Protein AF-A0A920M188-F1 (afdb_monomer_lite)

Structure (mmCIF, N/CA/C/O backbone):
data_AF-A0A920M188-F1
#
_entry.id   AF-A0A920M188-F1
#
loop_
_atom_site.group_PDB
_atom_site.id
_atom_site.type_symbol
_atom_site.label_atom_id
_atom_site.label_alt_id
_atom_site.label_comp_id
_atom_site.label_asym_id
_atom_site.label_entity_id
_atom_site.label_seq_id
_atom_site.pdbx_PDB_ins_code
_atom_site.Cartn_x
_atom_site.Cartn_y
_atom_site.Cartn_z
_atom_site.occupancy
_atom_site.B_iso_or_equiv
_atom_site.auth_seq_id
_atom_site.auth_comp_id
_atom_site.auth_asym_id
_atom_site.auth_atom_id
_atom_site.pdbx_PDB_model_num
ATOM 1 N N . MET A 1 1 ? -1.346 -13.664 23.701 1.00 42.59 1 MET A N 1
ATOM 2 C CA . MET A 1 1 ? -1.121 -13.695 22.241 1.00 42.59 1 MET A CA 1
ATOM 3 C C . MET A 1 1 ? -1.990 -12.601 21.661 1.00 42.59 1 MET A C 1
ATOM 5 O O . MET A 1 1 ? -3.201 -12.688 21.820 1.00 42.59 1 MET A O 1
ATOM 9 N N . ASN A 1 2 ? -1.384 -11.537 21.137 1.00 49.50 2 ASN A N 1
ATOM 10 C CA . ASN A 1 2 ? -2.122 -10.358 20.688 1.00 49.50 2 ASN A CA 1
ATOM 11 C C . ASN A 1 2 ? -2.706 -10.662 19.309 1.00 49.50 2 ASN A C 1
ATOM 13 O O . ASN A 1 2 ? -1.966 -10.955 18.373 1.00 49.50 2 ASN A O 1
ATOM 17 N N . MET A 1 3 ? -4.032 -10.677 19.220 1.00 46.31 3 MET A N 1
ATOM 18 C CA . MET A 1 3 ? -4.743 -10.855 17.962 1.00 46.31 3 MET A CA 1
ATOM 19 C C . MET A 1 3 ? -4.712 -9.535 17.192 1.00 46.31 3 MET A C 1
ATOM 21 O O . MET A 1 3 ? -5.050 -8.489 17.743 1.00 46.31 3 MET A O 1
ATOM 25 N N . VAL A 1 4 ? -4.294 -9.593 15.931 1.00 59.84 4 VAL A N 1
ATOM 26 C CA . VAL A 1 4 ? -4.250 -8.442 15.026 1.00 59.84 4 VAL A CA 1
ATOM 27 C C . VAL A 1 4 ? -5.047 -8.811 13.785 1.00 59.84 4 VAL A C 1
ATOM 29 O O . VAL A 1 4 ? -4.787 -9.848 13.173 1.00 59.84 4 VAL A O 1
ATOM 32 N N . VAL A 1 5 ? -6.026 -7.983 13.425 1.00 61.62 5 VAL A N 1
ATOM 33 C CA . VAL A 1 5 ? -6.733 -8.113 12.149 1.00 61.62 5 VAL A CA 1
ATOM 34 C C . VAL A 1 5 ? -5.937 -7.341 11.108 1.00 61.62 5 VAL A C 1
ATOM 36 O O . VAL A 1 5 ? -5.888 -6.116 11.129 1.00 61.62 5 VAL A O 1
ATOM 39 N N . GLN A 1 6 ? -5.258 -8.064 10.222 1.00 62.84 6 GLN A N 1
ATOM 40 C CA . GLN A 1 6 ? -4.414 -7.452 9.202 1.00 62.84 6 GLN A CA 1
ATOM 41 C C . GLN A 1 6 ? -5.174 -7.331 7.878 1.00 62.84 6 GLN A C 1
ATOM 43 O O . GLN A 1 6 ? -5.203 -8.265 7.083 1.00 62.84 6 GLN A O 1
ATOM 48 N N . CYS A 1 7 ? -5.756 -6.158 7.630 1.00 59.59 7 CYS A N 1
ATOM 49 C CA . CYS A 1 7 ? -6.394 -5.795 6.358 1.00 59.59 7 CYS A CA 1
ATOM 50 C C . CYS A 1 7 ? -5.417 -5.050 5.434 1.00 59.59 7 CYS A C 1
ATOM 52 O O . CYS A 1 7 ? -5.732 -3.988 4.904 1.00 59.59 7 CYS A O 1
ATOM 54 N N . CYS A 1 8 ? -4.194 -5.569 5.280 1.00 56.16 8 CYS A N 1
ATOM 55 C CA . CYS A 1 8 ? -3.219 -4.930 4.401 1.00 56.16 8 CYS A CA 1
ATOM 56 C C . CYS A 1 8 ? -3.654 -5.105 2.940 1.00 56.16 8 CYS A C 1
ATOM 58 O O . CYS A 1 8 ? -3.964 -6.215 2.506 1.00 56.16 8 CYS A O 1
ATOM 60 N N . TRP A 1 9 ? -3.698 -3.985 2.226 1.00 63.56 9 TRP A N 1
ATOM 61 C CA . TRP A 1 9 ? -4.077 -3.862 0.825 1.00 63.56 9 TRP A CA 1
ATOM 62 C C . TRP A 1 9 ? -3.290 -4.795 -0.106 1.00 63.56 9 TRP A C 1
ATOM 64 O O . TRP A 1 9 ? -2.210 -5.292 0.221 1.00 63.56 9 TRP A O 1
ATOM 74 N N . ILE A 1 10 ? -3.803 -4.964 -1.326 1.00 76.38 10 ILE A N 1
ATOM 75 C CA . ILE A 1 10 ? -3.073 -5.636 -2.401 1.00 76.38 10 ILE A CA 1
ATOM 76 C C . ILE A 1 10 ? -1.903 -4.742 -2.821 1.00 76.38 10 ILE A C 1
ATOM 78 O O . ILE A 1 10 ? -2.100 -3.638 -3.325 1.00 76.38 10 ILE A O 1
ATOM 82 N N . LEU A 1 11 ? -0.678 -5.235 -2.641 1.00 79.00 11 LEU A N 1
ATOM 83 C CA . LEU A 1 11 ? 0.535 -4.542 -3.061 1.00 79.00 11 LEU A CA 1
ATOM 84 C C . LEU A 1 11 ? 1.304 -5.374 -4.088 1.00 79.00 11 LEU A C 1
ATOM 86 O O . LEU A 1 11 ? 1.514 -6.574 -3.920 1.00 79.00 11 LEU A O 1
ATOM 90 N N . LYS A 1 12 ? 1.761 -4.711 -5.149 1.00 81.12 12 LYS A N 1
ATOM 91 C CA . LYS A 1 12 ? 2.704 -5.264 -6.124 1.00 81.12 12 LYS A CA 1
ATOM 92 C C . LYS A 1 12 ? 4.006 -4.499 -5.984 1.00 81.12 12 LYS A C 1
ATOM 94 O O . LYS A 1 12 ? 4.051 -3.296 -6.225 1.00 81.12 12 LYS A O 1
ATOM 99 N N . LYS A 1 13 ? 5.069 -5.206 -5.611 1.00 82.56 13 LYS A N 1
ATOM 100 C CA . LYS A 1 13 ? 6.424 -4.657 -5.591 1.00 82.56 13 LYS A CA 1
ATOM 101 C C . LYS A 1 13 ? 7.199 -5.187 -6.793 1.00 82.56 13 LYS A C 1
ATOM 103 O O . LYS A 1 13 ? 7.195 -6.389 -7.050 1.00 82.56 13 LYS A O 1
ATOM 108 N N . ARG A 1 14 ? 7.862 -4.288 -7.519 1.00 82.00 14 ARG A N 1
ATOM 109 C CA . ARG A 1 14 ? 8.842 -4.622 -8.557 1.00 82.00 14 ARG A CA 1
ATOM 110 C C . ARG A 1 14 ? 10.164 -3.951 -8.220 1.00 82.00 14 ARG A C 1
ATOM 112 O O . ARG A 1 14 ? 10.179 -2.796 -7.807 1.00 82.00 14 ARG A O 1
ATOM 119 N N . GLU A 1 15 ? 11.244 -4.700 -8.382 1.00 85.75 15 GLU A N 1
ATOM 120 C CA . GLU A 1 15 ? 12.606 -4.207 -8.202 1.00 85.75 15 GLU A CA 1
ATOM 121 C C . GLU A 1 15 ? 13.135 -3.709 -9.551 1.00 85.75 15 GLU A C 1
ATOM 123 O O . GLU A 1 15 ? 12.877 -4.337 -10.579 1.00 85.75 15 GLU A O 1
ATOM 128 N N . PHE A 1 16 ? 13.866 -2.595 -9.551 1.00 86.62 16 PHE A N 1
ATOM 129 C CA . PHE A 1 16 ? 14.476 -2.017 -10.748 1.00 86.62 16 PHE A CA 1
ATOM 130 C C . PHE A 1 16 ? 15.997 -2.007 -10.595 1.00 86.62 16 PHE A C 1
ATOM 132 O O . PHE A 1 16 ? 16.523 -1.606 -9.557 1.00 86.62 16 PHE A O 1
ATOM 139 N N . TYR A 1 17 ? 16.702 -2.466 -11.627 1.00 83.81 17 TYR A N 1
ATOM 140 C CA . TYR A 1 17 ? 18.131 -2.782 -11.562 1.00 83.81 17 TYR A CA 1
ATOM 141 C C . TYR A 1 17 ? 18.971 -2.023 -12.594 1.00 83.81 17 TYR A C 1
ATOM 143 O O . TYR A 1 17 ? 20.171 -2.271 -12.694 1.00 83.81 17 TYR A O 1
ATOM 151 N N . LYS A 1 18 ? 18.382 -1.092 -13.351 1.00 82.75 18 LYS A N 1
ATOM 152 C CA . LYS A 1 18 ? 19.093 -0.328 -14.386 1.00 82.75 18 LYS A CA 1
ATOM 153 C C . LYS A 1 18 ? 20.366 0.340 -13.839 1.00 82.75 18 LYS A C 1
ATOM 155 O O . LYS A 1 18 ? 21.444 0.109 -14.382 1.00 82.75 18 LYS A O 1
ATOM 160 N N . ASP A 1 19 ? 20.272 1.056 -12.717 1.00 83.19 19 ASP A N 1
ATOM 161 C CA . ASP A 1 19 ? 21.430 1.723 -12.092 1.00 83.19 19 ASP A CA 1
ATOM 162 C C . ASP A 1 19 ? 22.527 0.752 -11.630 1.00 83.19 19 ASP A C 1
ATOM 164 O O . ASP A 1 19 ? 23.706 1.107 -11.577 1.00 83.19 19 ASP A O 1
ATOM 168 N N . LEU A 1 20 ? 22.160 -0.479 -11.263 1.00 85.44 20 LEU A N 1
ATOM 169 C CA . LEU A 1 20 ? 23.135 -1.507 -10.904 1.00 85.44 20 LEU A CA 1
ATOM 170 C C . LEU A 1 20 ? 23.920 -1.951 -12.143 1.00 85.44 20 LEU A C 1
ATOM 172 O O . LEU A 1 20 ? 25.144 -2.053 -12.075 1.00 85.44 20 LEU A O 1
ATOM 176 N N . TYR A 1 21 ? 23.231 -2.184 -13.263 1.00 83.50 21 TYR A N 1
ATOM 177 C CA . TYR A 1 21 ? 23.850 -2.631 -14.512 1.00 83.50 21 TYR A CA 1
ATOM 178 C C . TYR A 1 21 ? 24.766 -1.575 -15.136 1.00 83.50 21 TYR A C 1
ATOM 180 O O . TYR A 1 21 ? 25.851 -1.927 -15.603 1.00 83.50 21 TYR A O 1
ATOM 188 N N . GLU A 1 22 ? 24.391 -0.295 -15.058 1.00 82.81 22 GLU A N 1
ATOM 189 C CA . GLU A 1 22 ? 25.253 0.818 -15.478 1.00 82.81 22 GLU A CA 1
ATOM 190 C C . GLU A 1 22 ? 26.564 0.848 -14.675 1.00 82.81 22 GLU A C 1
ATOM 192 O O . GLU A 1 22 ? 27.642 0.991 -15.248 1.00 82.81 22 GLU A O 1
ATOM 197 N N . LYS A 1 23 ? 26.509 0.621 -13.355 1.00 87.88 23 LYS A N 1
ATOM 198 C CA . LYS A 1 23 ? 27.701 0.641 -12.486 1.00 87.88 23 LYS A CA 1
ATOM 199 C C . LYS A 1 23 ? 28.672 -0.512 -12.729 1.00 87.88 23 LYS A C 1
ATOM 201 O O . LYS A 1 23 ? 29.868 -0.347 -12.503 1.00 87.88 23 LYS A O 1
ATOM 206 N N . ILE A 1 24 ? 28.180 -1.671 -13.164 1.00 90.56 24 ILE A N 1
ATOM 207 C CA . ILE A 1 24 ? 29.023 -2.836 -13.481 1.00 90.56 24 ILE A CA 1
ATOM 208 C C . ILE A 1 24 ? 29.418 -2.903 -14.966 1.00 90.56 24 ILE A C 1
ATOM 210 O O . ILE A 1 24 ? 29.992 -3.904 -15.390 1.00 90.56 24 ILE A O 1
ATOM 214 N N . ASN A 1 25 ? 29.126 -1.854 -15.752 1.00 84.19 25 ASN A N 1
ATOM 215 C CA . ASN A 1 25 ? 29.362 -1.780 -17.199 1.00 84.19 25 ASN A CA 1
ATOM 216 C C . ASN A 1 25 ? 28.752 -2.955 -17.993 1.00 84.19 25 ASN A C 1
ATOM 218 O O . ASN A 1 25 ? 29.331 -3.424 -18.976 1.00 84.19 25 ASN A O 1
ATOM 222 N N . LEU A 1 26 ? 27.578 -3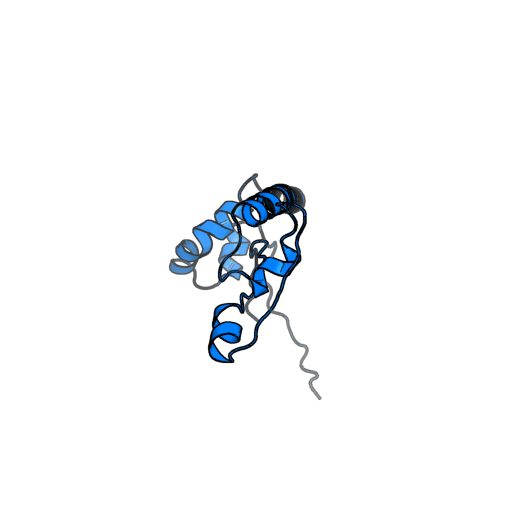.444 -17.579 1.00 82.50 26 LEU A N 1
ATOM 223 C CA . LEU A 1 26 ? 26.866 -4.506 -18.288 1.00 82.50 26 LEU A CA 1
ATOM 224 C C . LEU A 1 26 ? 25.902 -3.904 -19.317 1.00 82.50 26 LEU A C 1
ATOM 226 O O . LEU A 1 26 ? 24.917 -3.266 -18.956 1.00 82.50 26 LEU A O 1
ATOM 230 N N . ASN A 1 27 ? 26.151 -4.160 -20.602 1.00 74.38 27 ASN A N 1
ATOM 231 C CA . ASN A 1 27 ? 25.284 -3.697 -21.686 1.00 74.38 27 ASN A CA 1
ATOM 232 C C . ASN A 1 27 ? 24.164 -4.707 -21.977 1.00 74.38 27 ASN A C 1
ATOM 234 O O . ASN A 1 27 ? 24.428 -5.815 -22.446 1.00 74.38 27 ASN A O 1
ATOM 238 N N . TYR A 1 28 ? 22.913 -4.306 -21.741 1.00 74.31 28 TYR A N 1
ATOM 239 C CA . TYR A 1 28 ? 21.714 -5.075 -22.079 1.00 74.31 28 TYR A CA 1
ATOM 240 C C . TYR A 1 28 ? 21.020 -4.473 -23.306 1.00 74.31 28 TYR A C 1
ATOM 242 O O . TYR A 1 28 ? 20.626 -3.310 -23.291 1.00 74.31 28 TYR A O 1
ATOM 250 N N . ASN A 1 29 ? 20.823 -5.276 -24.353 1.00 78.38 29 ASN A N 1
ATOM 251 C CA . ASN A 1 29 ? 20.011 -4.894 -25.510 1.00 78.38 29 ASN A CA 1
ATOM 252 C C . ASN A 1 29 ? 18.648 -5.576 -25.397 1.00 78.38 29 ASN A C 1
ATOM 254 O O . ASN A 1 29 ? 18.552 -6.799 -25.499 1.00 78.38 29 ASN A O 1
ATOM 258 N N . VAL A 1 30 ? 17.599 -4.792 -25.165 1.00 75.50 30 VAL A N 1
ATOM 259 C CA . VAL A 1 30 ? 16.232 -5.297 -25.015 1.00 75.50 30 VAL A CA 1
ATOM 260 C C . VAL A 1 30 ? 15.422 -4.905 -26.245 1.00 75.50 30 VAL A C 1
ATOM 262 O O . VAL A 1 30 ? 15.271 -3.724 -26.542 1.00 75.50 30 VAL A O 1
ATOM 265 N N . PHE A 1 31 ? 14.852 -5.897 -26.928 1.00 76.38 31 PHE A N 1
ATOM 266 C CA . PHE A 1 31 ? 13.889 -5.685 -28.007 1.00 76.38 31 PHE A CA 1
ATOM 267 C C . PHE A 1 31 ? 12.479 -5.957 -27.481 1.00 76.38 31 PHE A C 1
ATOM 269 O O . PHE A 1 31 ? 12.165 -7.073 -27.060 1.00 76.38 31 PHE A O 1
ATOM 276 N N . VAL A 1 32 ? 11.629 -4.933 -27.486 1.00 74.12 32 VAL A N 1
ATOM 277 C CA . VAL A 1 32 ? 10.237 -5.010 -27.023 1.00 74.12 32 VAL A CA 1
ATOM 278 C C . VAL A 1 32 ? 9.323 -4.544 -28.146 1.00 74.12 32 VAL A C 1
ATOM 280 O O . VAL A 1 32 ? 9.635 -3.580 -28.837 1.00 74.12 32 VAL A O 1
ATOM 283 N N . ALA A 1 33 ? 8.194 -5.229 -28.314 1.00 69.69 33 ALA A N 1
ATOM 284 C CA . ALA A 1 33 ? 7.100 -4.799 -29.172 1.00 69.69 33 ALA A CA 1
ATOM 285 C C . ALA A 1 33 ? 5.820 -4.754 -28.326 1.00 69.69 33 ALA A C 1
ATOM 287 O O . ALA A 1 33 ? 5.423 -5.782 -27.768 1.00 69.69 33 ALA A O 1
ATOM 288 N N . GLY A 1 34 ? 5.214 -3.568 -28.226 1.00 71.56 34 GLY A N 1
ATOM 289 C CA . GLY A 1 34 ? 3.975 -3.305 -27.490 1.00 71.56 34 GLY A CA 1
ATOM 290 C C . GLY A 1 34 ? 4.176 -2.540 -26.178 1.00 71.56 34 GLY A C 1
ATOM 291 O O . GLY A 1 34 ? 5.036 -2.896 -25.372 1.00 71.56 34 GLY A O 1
ATOM 292 N N . ASP A 1 35 ? 3.332 -1.531 -25.959 1.00 69.31 35 ASP A N 1
ATOM 293 C CA . ASP A 1 35 ? 3.452 -0.559 -24.858 1.00 69.31 35 ASP A CA 1
ATOM 294 C C . ASP A 1 35 ? 3.086 -1.141 -23.480 1.00 69.31 35 ASP A C 1
ATOM 296 O O . ASP A 1 35 ? 3.615 -0.717 -22.461 1.00 69.31 35 ASP A O 1
ATOM 300 N N . PHE A 1 36 ? 2.249 -2.185 -23.436 1.00 72.94 36 PHE A N 1
ATOM 301 C CA . PHE A 1 36 ? 1.830 -2.854 -22.191 1.00 72.94 36 PHE A CA 1
ATOM 302 C C . PHE A 1 36 ? 2.755 -3.998 -21.747 1.00 72.94 36 PHE A C 1
ATOM 304 O O . PHE A 1 36 ? 2.500 -4.673 -20.745 1.00 72.94 36 PHE A O 1
ATOM 311 N N . LYS A 1 37 ? 3.834 -4.279 -22.486 1.00 76.06 37 LYS A N 1
ATOM 312 C CA . LYS A 1 37 ? 4.753 -5.369 -22.145 1.00 76.06 37 LYS A CA 1
ATOM 313 C C . LYS A 1 37 ? 5.780 -4.886 -21.125 1.00 76.06 37 LYS A C 1
ATOM 315 O O . LYS A 1 37 ? 6.919 -4.595 -21.470 1.00 76.06 37 LYS A O 1
ATOM 320 N N . SER A 1 38 ? 5.389 -4.894 -19.853 1.00 73.81 38 SER A N 1
ATOM 321 C CA . SER A 1 38 ? 6.200 -4.378 -18.742 1.00 73.81 38 SER A CA 1
ATOM 322 C C . SER A 1 38 ? 7.255 -5.346 -18.185 1.00 73.81 38 SER A C 1
ATOM 324 O O . SER A 1 38 ? 8.038 -4.993 -17.306 1.00 73.81 38 SER A O 1
ATOM 326 N N . GLY A 1 39 ? 7.320 -6.577 -18.704 1.00 72.12 39 GLY A N 1
ATOM 327 C CA . GLY A 1 39 ? 8.297 -7.595 -18.291 1.00 72.12 39 GLY A CA 1
ATOM 328 C C . GLY A 1 39 ? 9.779 -7.164 -18.315 1.00 72.12 39 GLY A C 1
ATOM 329 O O . GLY A 1 39 ? 10.508 -7.556 -17.407 1.00 72.12 39 GLY A O 1
ATOM 330 N N . PRO A 1 40 ? 10.252 -6.369 -19.294 1.00 77.19 40 PRO A N 1
ATOM 331 C CA . PRO A 1 40 ? 11.643 -5.934 -19.359 1.00 77.19 40 PRO A CA 1
ATOM 332 C C . PRO A 1 40 ? 11.923 -4.571 -18.701 1.00 77.19 40 PRO A C 1
ATOM 334 O O . PRO A 1 40 ? 13.081 -4.158 -18.645 1.00 77.19 40 PRO A O 1
ATOM 337 N N . GLU A 1 41 ? 10.908 -3.871 -18.187 1.00 77.88 41 GLU A N 1
ATOM 338 C CA . GLU A 1 41 ? 11.072 -2.559 -17.539 1.00 77.88 41 GLU A CA 1
ATOM 339 C C . GLU A 1 41 ? 12.074 -2.534 -16.373 1.00 77.88 41 GLU A C 1
ATOM 341 O O . GLU A 1 41 ? 12.805 -1.547 -16.270 1.00 77.88 41 GLU A O 1
ATOM 346 N N . PRO A 1 42 ? 12.200 -3.590 -15.537 1.00 79.50 42 PRO A N 1
ATOM 347 C CA . PRO A 1 42 ? 13.211 -3.646 -14.477 1.00 79.50 42 PRO A CA 1
ATOM 348 C C . PRO A 1 42 ? 14.655 -3.447 -14.946 1.00 79.50 42 PRO A C 1
ATOM 350 O O . PRO A 1 42 ? 15.507 -3.024 -14.166 1.00 79.50 42 PRO A O 1
ATOM 353 N N . TYR A 1 43 ? 14.938 -3.779 -16.207 1.00 77.75 43 TYR A N 1
ATOM 354 C CA . TYR A 1 43 ? 16.281 -3.745 -16.783 1.00 77.75 43 TYR A CA 1
ATOM 355 C C . TYR A 1 43 ? 16.561 -2.441 -17.537 1.00 77.75 43 TYR A C 1
ATOM 357 O O . TYR A 1 43 ? 17.717 -2.081 -17.730 1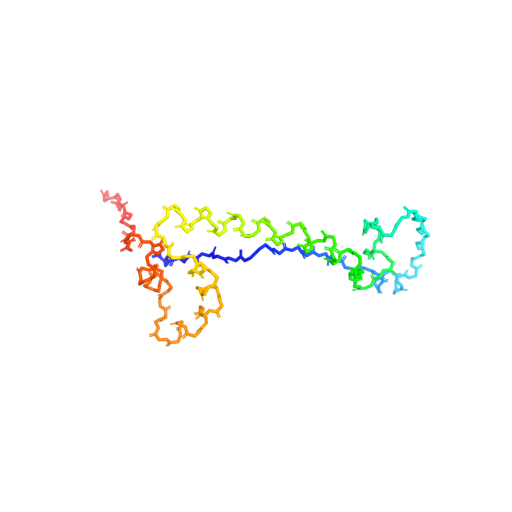.00 77.75 43 TYR A O 1
ATOM 365 N N . THR A 1 44 ? 15.516 -1.731 -17.968 1.00 76.62 44 THR A N 1
ATOM 366 C CA . THR A 1 44 ? 15.630 -0.535 -18.819 1.00 76.62 44 THR A CA 1
ATOM 367 C C . THR A 1 44 ? 15.276 0.760 -18.092 1.00 76.62 44 THR A C 1
ATOM 369 O O . THR A 1 44 ? 15.680 1.842 -18.528 1.00 76.62 44 THR A O 1
ATOM 372 N N . ARG A 1 45 ? 14.540 0.679 -16.977 1.00 79.75 45 ARG A N 1
ATOM 373 C CA . ARG A 1 45 ? 14.060 1.817 -16.182 1.00 79.75 45 ARG A CA 1
ATOM 374 C C . ARG A 1 45 ? 14.410 1.634 -14.704 1.00 79.75 45 ARG A C 1
ATOM 376 O O . ARG A 1 45 ? 14.735 0.539 -14.263 1.00 79.75 45 ARG A O 1
ATOM 383 N N . ASN A 1 46 ? 14.318 2.727 -13.947 1.00 81.25 46 ASN A N 1
ATOM 384 C CA . ASN A 1 46 ? 14.406 2.731 -12.478 1.00 81.25 46 ASN A CA 1
ATOM 385 C C . ASN A 1 46 ? 13.030 2.842 -11.803 1.00 81.25 46 ASN A C 1
ATOM 387 O O . ASN A 1 46 ? 12.927 2.840 -10.580 1.00 81.25 46 ASN A O 1
ATOM 391 N N . SER A 1 47 ? 11.974 2.991 -12.599 1.00 82.38 47 SER A N 1
ATOM 392 C CA . SER A 1 47 ? 10.610 3.174 -12.128 1.00 82.38 47 SER A CA 1
ATOM 393 C C . SER A 1 47 ? 9.609 2.594 -13.120 1.00 82.38 47 SER A C 1
ATOM 395 O O . SER A 1 47 ? 9.882 2.486 -14.323 1.00 82.38 47 SER A O 1
ATOM 397 N N . MET A 1 48 ? 8.443 2.239 -12.584 1.00 81.50 48 MET A N 1
ATOM 398 C CA . MET A 1 48 ? 7.324 1.675 -13.335 1.00 81.50 48 MET A CA 1
ATOM 399 C C . MET A 1 48 ? 6.809 2.684 -14.365 1.00 81.50 48 MET A C 1
ATOM 401 O O . MET A 1 48 ? 6.737 3.882 -14.067 1.00 81.50 48 MET A O 1
ATOM 405 N N . SER A 1 49 ? 6.485 2.205 -15.565 1.00 84.75 49 SER A N 1
ATOM 406 C CA . SER A 1 49 ? 5.846 3.014 -16.607 1.00 84.75 49 SER A CA 1
ATOM 407 C C . SER A 1 49 ? 4.427 3.440 -16.199 1.00 84.75 49 SER A C 1
ATOM 409 O O . SER A 1 49 ? 3.840 2.861 -15.280 1.00 84.75 49 SER A O 1
ATOM 411 N N . GLU A 1 50 ? 3.878 4.477 -16.839 1.00 85.12 50 GLU A N 1
ATOM 412 C CA . GLU A 1 50 ? 2.493 4.896 -16.562 1.00 85.12 50 GLU A CA 1
ATOM 413 C C . GLU A 1 50 ? 1.498 3.857 -17.095 1.00 85.12 50 GLU A C 1
ATOM 415 O O . GLU A 1 50 ? 0.455 3.617 -16.494 1.00 85.12 50 GLU A O 1
ATOM 420 N N . GLU A 1 51 ? 1.871 3.159 -18.163 1.00 84.44 51 GLU A N 1
ATOM 421 C CA . GLU A 1 51 ? 1.107 2.094 -18.797 1.00 84.44 51 GLU A CA 1
ATOM 422 C C . GLU A 1 51 ? 1.015 0.850 -17.893 1.00 84.44 51 GLU A C 1
ATOM 424 O O . GLU A 1 51 ? -0.070 0.293 -17.720 1.00 84.44 51 GLU A O 1
ATOM 429 N N . ASP A 1 52 ? 2.117 0.438 -17.246 1.00 84.12 52 ASP A N 1
ATOM 430 C CA . ASP A 1 52 ? 2.104 -0.668 -16.271 1.00 84.12 52 ASP A CA 1
ATOM 431 C C . ASP A 1 52 ? 1.393 -0.287 -14.965 1.00 84.12 52 ASP A C 1
ATOM 433 O O . ASP A 1 52 ? 0.773 -1.148 -14.336 1.00 84.12 52 ASP A O 1
ATOM 437 N N . LYS A 1 53 ? 1.442 0.993 -14.559 1.00 85.94 53 LYS A N 1
ATOM 438 C CA . LYS A 1 53 ? 0.623 1.516 -13.450 1.00 85.94 53 LYS A CA 1
ATOM 439 C C . LYS A 1 53 ? -0.856 1.411 -13.769 1.00 85.94 53 LYS A C 1
ATOM 441 O O . LYS A 1 53 ? -1.588 0.840 -12.967 1.00 85.94 53 LYS A O 1
ATOM 446 N N . LEU A 1 54 ? -1.273 1.902 -14.932 1.00 87.94 54 LEU A N 1
ATOM 447 C CA . LEU A 1 54 ? -2.669 1.873 -15.351 1.00 87.94 54 LEU A CA 1
ATOM 448 C C . LEU A 1 54 ? -3.188 0.435 -15.439 1.00 87.94 54 LEU A C 1
ATOM 450 O O . LEU A 1 54 ? -4.186 0.109 -14.803 1.00 87.94 54 LEU A O 1
ATOM 454 N N . ALA A 1 55 ? -2.464 -0.442 -16.138 1.00 86.88 55 ALA A N 1
ATOM 455 C CA . ALA A 1 55 ? -2.848 -1.845 -16.280 1.00 86.88 55 ALA A CA 1
ATOM 456 C C . ALA A 1 55 ? -2.931 -2.571 -14.927 1.00 86.88 55 ALA A C 1
ATOM 458 O O . ALA A 1 55 ? -3.779 -3.440 -14.725 1.00 86.88 55 ALA A O 1
ATOM 459 N N . TRP A 1 56 ? -2.051 -2.225 -13.983 1.00 88.00 56 TRP A N 1
ATOM 460 C CA . TRP A 1 56 ? -2.112 -2.779 -12.637 1.00 88.00 56 TRP A CA 1
ATOM 461 C C . TRP A 1 56 ? -3.300 -2.245 -11.833 1.00 88.00 56 TRP A C 1
ATOM 463 O O . TRP A 1 56 ? -3.977 -3.043 -11.191 1.00 88.00 56 TRP A O 1
ATOM 473 N N . SER A 1 57 ? -3.572 -0.940 -11.872 1.00 87.81 57 SER A N 1
ATOM 474 C CA . SER A 1 57 ? -4.718 -0.332 -11.184 1.00 87.81 57 SER A CA 1
ATOM 475 C C . SER A 1 57 ? -6.046 -0.885 -11.697 1.00 87.81 57 SER A C 1
ATOM 477 O O . SER A 1 57 ? -6.863 -1.334 -10.898 1.00 87.81 57 SER A O 1
ATOM 479 N N . GLU A 1 58 ? -6.217 -0.986 -13.019 1.00 89.75 58 GLU A N 1
ATOM 480 C CA . GLU A 1 58 ? -7.417 -1.572 -13.633 1.00 89.75 58 GLU A CA 1
ATOM 481 C C . GLU A 1 58 ? -7.676 -3.016 -13.187 1.00 89.75 58 GLU A C 1
ATOM 483 O O . GLU A 1 58 ? -8.823 -3.454 -13.125 1.00 89.75 58 GLU A O 1
ATOM 488 N N . PHE A 1 59 ? -6.622 -3.761 -12.852 1.00 88.44 59 PHE A N 1
ATOM 489 C CA . PHE A 1 59 ? -6.740 -5.111 -12.314 1.00 88.44 59 PHE A CA 1
ATOM 490 C C . PHE A 1 59 ? -6.958 -5.135 -10.791 1.00 88.44 59 PHE A C 1
ATOM 492 O O . PHE A 1 59 ? -7.798 -5.887 -10.291 1.00 88.44 59 PHE A O 1
ATOM 499 N N . ALA A 1 60 ? -6.189 -4.346 -10.040 1.00 89.12 60 ALA A N 1
ATOM 500 C CA . ALA A 1 60 ? -6.152 -4.396 -8.582 1.00 89.12 60 ALA A CA 1
ATOM 501 C C . ALA A 1 60 ? -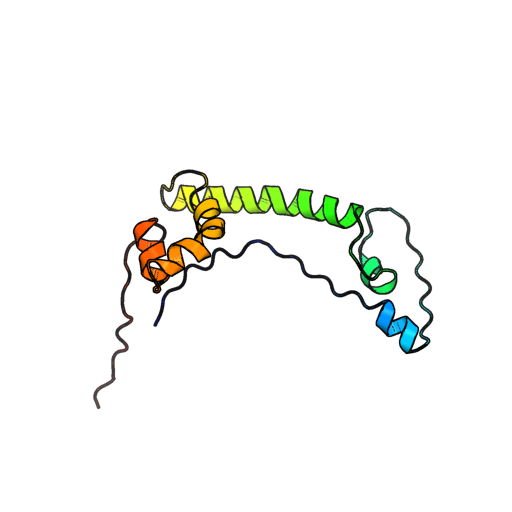7.389 -3.759 -7.933 1.00 89.12 60 ALA A C 1
ATOM 503 O O . ALA A 1 60 ? -7.913 -4.309 -6.962 1.00 89.12 60 ALA A O 1
ATOM 504 N N . ASP A 1 61 ? -7.884 -2.650 -8.482 1.00 90.19 61 ASP A N 1
ATOM 505 C CA . ASP A 1 61 ? -9.023 -1.906 -7.939 1.00 90.19 61 ASP A CA 1
ATOM 506 C C . ASP A 1 61 ? -10.324 -2.732 -7.898 1.00 90.19 61 ASP A C 1
ATOM 508 O O . ASP A 1 61 ? -10.931 -2.835 -6.823 1.00 90.19 61 ASP A O 1
ATOM 512 N N . PRO A 1 62 ? -10.77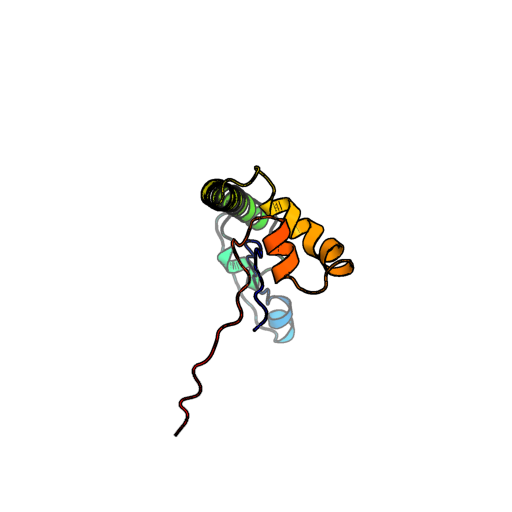7 -3.386 -8.992 1.00 92.06 62 PRO A N 1
ATOM 513 C CA . PRO A 1 62 ? -11.990 -4.203 -8.946 1.00 92.06 62 PRO A CA 1
ATOM 514 C C . PRO A 1 62 ? -11.824 -5.438 -8.057 1.00 92.06 62 PRO A C 1
ATOM 516 O O . PRO A 1 62 ? -12.774 -5.839 -7.381 1.00 92.06 62 PRO A O 1
ATOM 519 N N . LEU A 1 63 ? -10.624 -6.024 -8.011 1.00 90.69 63 LEU A N 1
ATOM 520 C CA . LEU A 1 63 ? -10.333 -7.163 -7.146 1.00 90.69 63 LEU A CA 1
ATOM 521 C C . LEU A 1 63 ? -10.441 -6.775 -5.666 1.00 90.69 63 LEU A C 1
ATOM 523 O O . LEU A 1 63 ? -11.106 -7.469 -4.895 1.00 90.69 63 LEU A O 1
ATOM 527 N N . TRP A 1 64 ? -9.844 -5.646 -5.277 1.00 90.06 64 TRP A N 1
ATOM 528 C CA . TRP A 1 64 ? -9.925 -5.128 -3.913 1.00 90.06 64 TRP A CA 1
ATOM 529 C C . TRP A 1 64 ? -11.360 -4.787 -3.516 1.00 90.06 64 TRP A C 1
ATOM 531 O O . TRP A 1 64 ? -11.813 -5.171 -2.436 1.00 90.06 64 TRP A O 1
ATOM 541 N N . ASN A 1 65 ? -12.108 -4.130 -4.404 1.00 90.44 65 ASN A N 1
ATOM 542 C CA . ASN A 1 65 ? -13.515 -3.828 -4.160 1.00 90.44 65 ASN A CA 1
ATOM 543 C C . ASN A 1 65 ? -14.333 -5.104 -3.950 1.00 90.44 65 ASN A C 1
ATOM 545 O O . ASN A 1 65 ? -15.103 -5.176 -2.992 1.00 90.44 65 ASN A O 1
ATOM 549 N N . LYS A 1 66 ? -14.098 -6.150 -4.753 1.00 91.00 66 LYS A N 1
ATOM 550 C CA . LYS A 1 66 ? -14.824 -7.408 -4.581 1.00 91.00 66 LYS A CA 1
ATOM 551 C C . LYS A 1 66 ? -14.489 -8.114 -3.270 1.00 91.00 66 LYS A C 1
ATOM 553 O O . LYS A 1 66 ? -15.377 -8.663 -2.621 1.00 91.00 66 LYS A O 1
ATOM 558 N N . MET A 1 67 ? -13.222 -8.082 -2.864 1.00 88.81 67 MET A N 1
ATOM 559 C CA . MET A 1 67 ? -12.791 -8.623 -1.575 1.00 88.81 67 MET A CA 1
ATOM 560 C C . MET A 1 67 ? -13.455 -7.895 -0.402 1.00 88.81 67 MET A C 1
ATOM 562 O O . MET A 1 67 ? -13.950 -8.564 0.505 1.00 88.81 67 MET A O 1
ATOM 566 N N . LYS A 1 68 ? -13.515 -6.556 -0.435 1.00 89.88 68 LYS A N 1
ATOM 567 C CA . LYS A 1 68 ? -14.203 -5.757 0.591 1.00 89.88 68 LYS A CA 1
ATOM 568 C C . LYS A 1 68 ? -15.678 -6.129 0.693 1.00 89.88 68 LYS A C 1
ATOM 570 O O . LYS A 1 68 ? -16.122 -6.484 1.778 1.00 89.88 68 LYS A O 1
ATOM 575 N N . G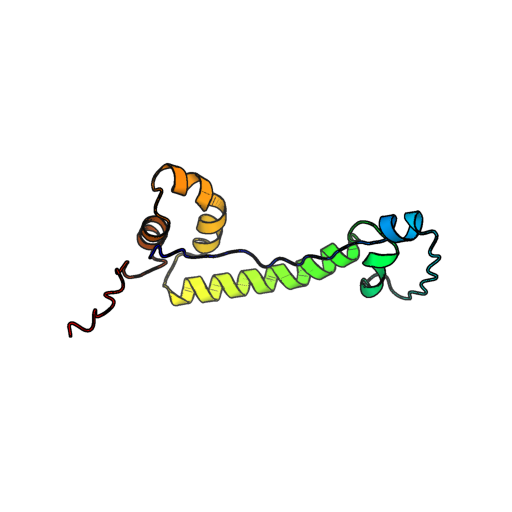LU A 1 69 ? -16.388 -6.167 -0.435 1.00 90.50 69 GLU A N 1
ATOM 576 C CA . GLU A 1 69 ? -17.803 -6.561 -0.474 1.00 90.50 69 GLU A CA 1
ATOM 577 C C . GLU A 1 69 ? -18.038 -7.933 0.167 1.00 90.50 69 GLU A C 1
ATOM 579 O O . GLU A 1 69 ? -18.958 -8.103 0.961 1.00 90.50 69 GLU A O 1
ATOM 584 N N . MET A 1 70 ? -17.203 -8.924 -0.159 1.00 90.12 70 MET A N 1
ATOM 585 C CA . MET A 1 70 ? -17.343 -10.275 0.390 1.00 90.12 70 MET A CA 1
ATOM 586 C C . MET A 1 70 ? -17.086 -10.325 1.899 1.00 90.12 70 MET A C 1
ATOM 588 O O . MET A 1 70 ? -17.772 -11.052 2.615 1.00 90.12 70 MET A O 1
ATOM 592 N N . MET A 1 71 ? -16.095 -9.578 2.387 1.00 88.88 71 MET A N 1
ATOM 593 C CA . MET A 1 71 ? -15.768 -9.529 3.811 1.00 88.88 71 MET A CA 1
ATOM 594 C C . MET A 1 71 ? -16.819 -8.760 4.623 1.00 88.88 71 MET A C 1
ATOM 596 O O . MET A 1 71 ? -17.124 -9.175 5.740 1.00 88.88 71 MET A O 1
ATOM 600 N N . GLU A 1 72 ? -17.362 -7.672 4.072 1.00 90.12 72 GLU A N 1
ATOM 601 C CA . GLU A 1 72 ? -18.420 -6.864 4.691 1.00 90.12 72 GLU A CA 1
ATOM 602 C C . GLU A 1 72 ? -19.734 -7.648 4.738 1.00 90.12 72 GLU A C 1
ATOM 604 O O . GLU A 1 72 ? -20.315 -7.799 5.810 1.00 90.12 72 GLU A O 1
ATOM 609 N N . ALA A 1 73 ? -20.133 -8.272 3.624 1.00 90.44 73 ALA A N 1
ATOM 610 C CA . ALA A 1 73 ? -21.320 -9.125 3.571 1.00 90.44 73 ALA A CA 1
ATOM 611 C C . ALA A 1 73 ? -21.210 -10.354 4.490 1.00 90.44 73 ALA A C 1
ATOM 613 O O . ALA A 1 73 ? -22.196 -10.767 5.093 1.00 90.44 73 ALA A O 1
ATOM 614 N N . GLY A 1 74 ? -20.014 -10.937 4.630 1.00 88.44 74 GLY A N 1
ATOM 615 C CA . GLY A 1 74 ? -19.788 -12.088 5.507 1.00 88.44 74 GLY A CA 1
ATOM 616 C C . GLY A 1 74 ? -19.925 -11.783 7.003 1.00 88.44 74 GLY A C 1
ATOM 617 O O . GLY A 1 74 ? -20.071 -12.716 7.790 1.00 88.44 74 GLY A O 1
ATOM 618 N N . ARG A 1 75 ? -19.871 -10.505 7.395 1.00 86.31 75 ARG A N 1
ATOM 619 C CA . ARG A 1 75 ? -19.965 -10.047 8.790 1.00 86.31 75 ARG A CA 1
ATOM 620 C C . ARG A 1 75 ? -21.131 -9.088 9.046 1.00 86.31 75 ARG A C 1
ATOM 622 O O . ARG A 1 75 ? -21.202 -8.527 10.132 1.00 86.31 75 ARG A O 1
ATOM 629 N N . ASP A 1 76 ? -22.011 -8.903 8.061 1.00 88.62 76 ASP A N 1
ATOM 630 C CA . ASP A 1 76 ? -23.113 -7.929 8.100 1.00 88.62 76 ASP A CA 1
ATOM 631 C C . ASP A 1 76 ? -22.641 -6.507 8.478 1.00 88.62 76 ASP A C 1
ATOM 633 O O . ASP A 1 76 ? -23.276 -5.781 9.242 1.00 88.62 76 ASP A O 1
ATOM 637 N N . LEU A 1 77 ? -21.463 -6.122 7.971 1.00 87.25 77 LEU A N 1
ATOM 638 C CA . LEU A 1 77 ? -20.877 -4.802 8.198 1.00 87.25 77 LEU A CA 1
ATOM 639 C C . LEU A 1 77 ? -21.370 -3.809 7.146 1.00 87.25 77 LEU A C 1
ATOM 641 O O . LEU A 1 77 ? -21.650 -4.169 6.000 1.00 87.25 77 LEU A O 1
ATOM 645 N N . GLN A 1 78 ? -21.424 -2.532 7.526 1.00 87.56 78 GLN A N 1
ATOM 646 C CA . GLN A 1 78 ? -21.743 -1.465 6.588 1.00 87.56 78 GLN A CA 1
ATOM 647 C C . GLN A 1 78 ? -20.679 -1.390 5.482 1.00 87.56 78 GLN A C 1
ATOM 649 O O . GLN A 1 78 ? -19.483 -1.577 5.713 1.00 87.56 78 GLN A O 1
ATOM 654 N N . GLN A 1 79 ? -21.122 -1.086 4.262 1.00 86.06 79 GLN A N 1
ATOM 655 C CA . GLN A 1 79 ? -20.210 -0.921 3.140 1.00 86.06 79 GLN A CA 1
ATOM 656 C C . GLN A 1 79 ? -19.191 0.192 3.425 1.00 86.06 79 GLN A C 1
ATOM 658 O O . GLN A 1 79 ? -19.567 1.308 3.787 1.00 86.06 79 GLN A O 1
ATOM 663 N N . GLY A 1 80 ? -17.907 -0.103 3.232 1.00 85.69 80 GLY A N 1
ATOM 664 C CA . GLY A 1 80 ? -16.808 0.828 3.477 1.00 85.69 80 GLY A CA 1
ATOM 665 C C . GLY A 1 80 ? -16.197 0.747 4.878 1.00 85.69 80 GLY A C 1
ATOM 666 O O . GLY A 1 80 ? -15.151 1.358 5.092 1.00 85.69 80 GLY A O 1
ATOM 667 N N . THR A 1 81 ? -16.753 -0.037 5.809 1.00 86.38 81 THR A N 1
ATOM 668 C CA . THR A 1 81 ? -16.172 -0.214 7.152 1.00 86.38 81 THR A CA 1
ATOM 669 C C . THR A 1 81 ? -14.748 -0.773 7.093 1.00 86.38 81 THR A C 1
ATOM 671 O O . THR A 1 81 ? -13.890 -0.361 7.873 1.00 86.38 81 THR A O 1
ATOM 674 N N . ILE A 1 82 ? -14.445 -1.668 6.144 1.00 85.69 82 ILE A N 1
ATOM 675 C CA . ILE A 1 82 ? -13.089 -2.233 6.006 1.00 85.69 82 ILE A CA 1
ATOM 676 C C . ILE A 1 82 ? -12.098 -1.191 5.480 1.00 85.69 82 ILE A C 1
ATOM 678 O O . ILE A 1 82 ? -10.932 -1.184 5.877 1.00 85.69 82 ILE A O 1
ATOM 682 N N . GLN A 1 83 ? -12.568 -0.305 4.601 1.00 87.31 83 GLN A N 1
ATOM 683 C CA . GLN A 1 83 ? -11.771 0.793 4.066 1.00 87.31 83 GLN A CA 1
ATOM 684 C C . GLN A 1 83 ? -11.450 1.806 5.171 1.00 87.31 83 GLN A C 1
ATOM 686 O O . GLN A 1 83 ? -10.285 2.103 5.419 1.00 87.31 83 GLN A O 1
ATOM 691 N N . GLU A 1 84 ? -12.478 2.237 5.904 1.00 86.81 84 GLU A N 1
ATOM 692 C CA . GLU A 1 84 ? -12.338 3.158 7.031 1.00 86.81 84 GLU A CA 1
ATOM 693 C C . GLU A 1 84 ? -11.421 2.588 8.119 1.00 86.81 84 GLU A C 1
ATOM 695 O O . GLU A 1 84 ? -10.589 3.313 8.667 1.00 86.81 84 GLU A O 1
ATOM 700 N N . TYR A 1 85 ? -11.517 1.285 8.411 1.00 85.31 85 TYR A N 1
ATOM 701 C CA . TYR A 1 85 ? -10.615 0.622 9.352 1.00 85.31 85 TYR A CA 1
ATOM 702 C C . TYR A 1 85 ? -9.150 0.760 8.937 1.00 85.31 85 TYR A C 1
ATOM 704 O O . TYR A 1 85 ? -8.322 1.121 9.769 1.00 85.31 85 TYR A O 1
ATOM 712 N N . GLY A 1 86 ? -8.827 0.494 7.667 1.00 83.56 86 GLY A N 1
ATOM 713 C CA . GLY A 1 86 ? -7.462 0.612 7.151 1.00 83.56 86 GLY A CA 1
ATOM 714 C C . GLY A 1 86 ? -6.931 2.045 7.196 1.00 83.56 86 GLY A C 1
ATOM 715 O O . GLY A 1 86 ? -5.788 2.257 7.598 1.00 83.56 86 GLY A O 1
ATOM 716 N N . ASP A 1 87 ? -7.773 3.015 6.842 1.00 86.94 87 ASP A N 1
ATOM 717 C CA . ASP A 1 87 ? -7.383 4.425 6.747 1.00 86.94 87 ASP A CA 1
ATOM 718 C C . ASP A 1 87 ? -7.243 5.085 8.133 1.00 86.94 87 ASP A C 1
ATOM 720 O O . ASP A 1 87 ? -6.360 5.913 8.345 1.00 86.94 87 ASP A O 1
ATOM 724 N N . THR A 1 88 ? -8.065 4.676 9.107 1.00 85.12 88 THR A N 1
ATOM 725 C CA . THR A 1 88 ? -8.107 5.267 10.461 1.00 85.12 88 THR A CA 1
ATOM 726 C C . THR A 1 88 ? -7.378 4.445 11.525 1.00 85.12 88 THR A C 1
ATOM 728 O O . THR A 1 88 ? -7.349 4.834 12.695 1.00 85.12 88 THR A O 1
ATOM 731 N N . LEU A 1 89 ? -6.759 3.314 11.157 1.00 82.50 89 LEU A N 1
ATOM 732 C CA . LEU A 1 89 ? -6.117 2.399 12.109 1.00 82.50 89 LEU A CA 1
ATOM 733 C C . LEU A 1 89 ? -5.100 3.110 13.007 1.00 82.50 89 LEU A C 1
ATOM 735 O O . LEU A 1 89 ? -5.061 2.870 14.213 1.00 82.50 89 LEU A O 1
ATOM 739 N N . TRP A 1 90 ? -4.291 3.993 12.417 1.00 82.38 90 TRP A N 1
ATOM 740 C CA . TRP A 1 90 ? -3.277 4.755 13.142 1.00 82.38 90 TRP A CA 1
ATOM 741 C C . TRP A 1 90 ? -3.898 5.661 14.208 1.00 82.38 90 TRP A C 1
ATOM 743 O O . TRP A 1 90 ? -3.477 5.639 15.362 1.00 82.38 90 TRP A O 1
ATOM 753 N N . GLU A 1 91 ? -4.941 6.406 13.845 1.00 84.12 91 GLU A N 1
ATOM 754 C CA . GLU A 1 91 ? -5.639 7.323 14.750 1.00 84.12 91 GLU A CA 1
ATOM 755 C C . GLU A 1 91 ? -6.333 6.564 15.885 1.00 84.12 91 GLU A C 1
ATOM 757 O O . GLU A 1 91 ? -6.214 6.926 17.056 1.00 84.12 91 GLU A O 1
ATOM 762 N N . ARG A 1 92 ? -6.998 5.448 15.565 1.00 79.19 92 ARG A N 1
ATOM 763 C CA . ARG A 1 92 ? -7.670 4.592 16.555 1.00 79.19 92 ARG A CA 1
ATOM 764 C C . ARG A 1 92 ? -6.676 3.930 17.512 1.00 79.19 92 ARG A C 1
ATOM 766 O O . ARG A 1 92 ? -6.979 3.773 18.697 1.00 79.19 92 ARG A O 1
ATOM 773 N N . SER A 1 93 ? -5.472 3.613 17.034 1.00 81.06 93 SER A N 1
ATOM 774 C CA . SER A 1 93 ? -4.398 3.043 17.853 1.00 81.06 93 SER A CA 1
ATOM 775 C C . SER A 1 93 ? -3.850 4.009 18.911 1.00 81.06 93 SER A C 1
ATOM 777 O O . SER A 1 93 ? -3.229 3.543 19.867 1.00 81.06 93 SER A O 1
ATOM 779 N N . LEU A 1 94 ? -4.070 5.323 18.778 1.00 80.94 94 LEU A N 1
ATOM 780 C CA . LEU A 1 94 ? -3.684 6.304 19.802 1.00 80.94 94 LEU A CA 1
ATOM 781 C C . LEU A 1 94 ? -4.589 6.229 21.037 1.00 80.94 94 LEU A C 1
ATOM 783 O O . LEU A 1 94 ? -4.120 6.424 22.156 1.00 8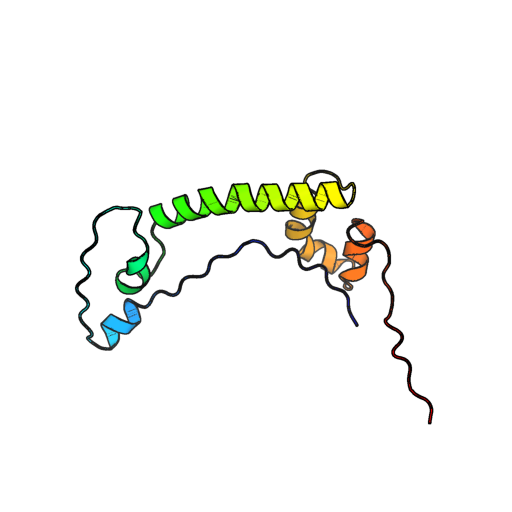0.94 94 LEU A O 1
ATOM 787 N N . ASN A 1 95 ? -5.872 5.919 20.837 1.00 78.75 95 ASN A N 1
ATOM 788 C CA . ASN A 1 95 ? -6.855 5.808 21.917 1.00 78.75 95 ASN A CA 1
ATOM 789 C C . ASN A 1 95 ? -6.827 4.423 22.575 1.00 78.75 95 ASN A C 1
ATOM 791 O O . ASN A 1 95 ? -6.975 4.310 23.789 1.00 78.75 95 ASN A O 1
ATOM 795 N N . ASN A 1 96 ? -6.614 3.373 21.778 1.00 76.56 96 ASN A N 1
ATOM 796 C CA . ASN A 1 96 ? -6.586 1.989 22.235 1.00 76.56 96 ASN A CA 1
ATOM 797 C C . ASN A 1 96 ? -5.340 1.274 21.680 1.00 76.56 96 ASN A C 1
ATOM 799 O O . ASN A 1 96 ? -5.329 0.898 20.511 1.00 76.56 96 ASN A O 1
ATOM 803 N N . PRO A 1 97 ? -4.302 1.006 22.497 1.00 77.31 97 PRO A N 1
ATOM 804 C CA . PRO A 1 97 ? -3.077 0.358 22.018 1.00 77.31 97 PRO A CA 1
ATOM 805 C C . PRO A 1 97 ? -3.253 -1.130 21.670 1.00 77.31 97 PRO A C 1
ATOM 807 O O . PRO A 1 97 ? -2.360 -1.729 21.072 1.00 77.31 97 PRO A O 1
ATOM 810 N N . GLU A 1 98 ? -4.380 -1.754 22.037 1.00 80.81 98 GLU A N 1
ATOM 811 C CA . GLU A 1 98 ? -4.664 -3.144 21.673 1.00 80.81 98 GLU A CA 1
ATOM 812 C C . GLU A 1 98 ? -5.517 -3.244 20.395 1.00 80.81 98 GLU A C 1
ATOM 814 O O . GLU A 1 98 ? -6.719 -2.963 20.436 1.00 80.81 98 GLU A O 1
ATOM 819 N N . PRO A 1 99 ? -4.958 -3.747 19.278 1.00 76.50 99 PRO A N 1
ATOM 820 C CA . PRO A 1 99 ? -5.676 -3.842 18.003 1.00 76.50 99 PRO A CA 1
ATOM 821 C C . PRO A 1 99 ? -6.860 -4.816 18.050 1.00 76.50 99 PRO A C 1
ATOM 823 O O . PRO A 1 99 ? -7.827 -4.651 17.309 1.00 76.50 99 PRO A O 1
ATOM 826 N N . ALA A 1 100 ? -6.823 -5.802 18.952 1.00 79.25 100 ALA A N 1
ATOM 827 C CA . ALA A 1 100 ? -7.927 -6.732 19.170 1.00 79.25 100 ALA A CA 1
ATOM 828 C C . ALA A 1 100 ? -9.198 -6.029 19.675 1.00 79.25 100 ALA A C 1
ATOM 830 O O . ALA A 1 100 ? -10.299 -6.437 19.314 1.00 79.25 100 ALA A O 1
ATOM 831 N N . LYS A 1 101 ? -9.056 -4.971 20.487 1.00 81.06 101 LYS A N 1
ATOM 832 C CA . LYS A 1 101 ? -10.196 -4.195 20.998 1.00 81.06 101 LYS A CA 1
ATOM 833 C C . LYS A 1 101 ? -10.802 -3.324 19.905 1.00 81.06 101 LYS A C 1
ATOM 835 O O . LYS A 1 101 ? -12.014 -3.323 19.752 1.00 81.06 101 LYS A O 1
ATOM 840 N N . ILE A 1 102 ? -9.959 -2.687 19.090 1.00 82.69 102 ILE A N 1
ATOM 841 C CA . ILE A 1 102 ? -10.403 -1.896 17.931 1.00 82.69 102 ILE A CA 1
ATOM 842 C C . ILE A 1 102 ? -11.202 -2.778 16.957 1.00 82.69 102 ILE A C 1
ATOM 844 O O . ILE A 1 102 ? -12.258 -2.383 16.474 1.00 82.69 102 ILE A O 1
ATOM 848 N N . ALA A 1 103 ? -10.727 -3.999 16.697 1.00 81.81 103 ALA A N 1
ATOM 849 C CA . ALA A 1 103 ? -11.419 -4.947 15.826 1.00 81.81 103 ALA A CA 1
ATOM 850 C C . ALA A 1 103 ? -12.755 -5.446 16.410 1.00 81.81 103 ALA A C 1
ATOM 852 O O . ALA A 1 103 ? -13.692 -5.692 15.653 1.00 81.81 103 ALA A O 1
ATOM 853 N N . LEU A 1 104 ? -12.851 -5.589 17.737 1.00 85.00 104 LEU A N 1
ATOM 854 C CA . LEU A 1 104 ? -14.094 -5.950 18.426 1.00 85.00 104 LEU A CA 1
ATOM 855 C C . LEU A 1 104 ? -15.124 -4.813 18.355 1.00 85.00 104 LEU A C 1
ATOM 857 O O . LEU A 1 104 ? -16.283 -5.061 18.042 1.00 85.00 104 LEU A O 1
ATOM 861 N N . GLU A 1 105 ? -14.700 -3.569 18.597 1.00 83.69 105 GLU A N 1
ATOM 862 C CA . GLU A 1 105 ? -15.556 -2.375 18.503 1.00 83.69 105 GLU A CA 1
ATOM 863 C C . GLU A 1 105 ? -16.150 -2.196 17.099 1.00 83.69 105 GLU A C 1
ATOM 865 O O . GLU A 1 105 ? -17.291 -1.767 16.956 1.00 83.69 105 GLU A O 1
ATOM 870 N N . LEU A 1 106 ? -15.387 -2.559 16.067 1.00 82.75 106 LEU A N 1
ATOM 871 C CA . LEU A 1 106 ? -15.805 -2.493 14.666 1.00 82.75 106 LEU A CA 1
ATOM 872 C C . LEU A 1 106 ? -16.596 -3.721 14.188 1.00 82.75 106 LEU A C 1
ATOM 874 O O . LEU A 1 106 ? -16.926 -3.798 13.009 1.00 82.75 106 LEU A O 1
ATOM 878 N N . GLY A 1 107 ? -16.863 -4.703 15.056 1.00 83.62 107 GLY A N 1
ATOM 879 C CA . GLY A 1 107 ? -17.578 -5.930 14.679 1.00 83.62 107 GLY A CA 1
ATOM 880 C C . GLY A 1 107 ? -16.795 -6.845 13.728 1.00 83.62 107 GLY A C 1
ATOM 881 O O . GLY A 1 107 ? -17.360 -7.739 13.104 1.00 83.62 107 GLY A O 1
ATOM 882 N N . MET A 1 108 ? -15.479 -6.652 13.597 1.00 82.75 108 MET A N 1
ATOM 883 C CA . MET A 1 108 ? -14.629 -7.496 12.748 1.00 82.75 108 MET A CA 1
ATOM 884 C C . MET A 1 108 ? -14.339 -8.860 13.392 1.00 82.75 108 MET A C 1
ATOM 886 O O . MET A 1 108 ? -13.960 -9.811 12.701 1.00 82.75 108 MET A O 1
ATOM 890 N N . VAL A 1 109 ? -14.472 -8.952 14.716 1.00 84.88 109 VAL A N 1
ATOM 891 C CA . VAL A 1 109 ? -14.263 -10.172 15.498 1.00 84.88 109 VAL A CA 1
ATOM 892 C C . VAL A 1 109 ? -15.369 -10.296 16.537 1.00 84.88 109 VAL A C 1
ATOM 894 O O . VAL A 1 109 ? -15.686 -9.319 17.201 1.00 84.88 109 VAL A O 1
ATOM 897 N N . ASP A 1 110 ? -15.902 -11.503 16.722 1.00 83.44 110 ASP A N 1
ATOM 898 C CA . ASP A 1 110 ? -16.997 -11.753 17.664 1.00 83.44 110 ASP A CA 1
ATOM 899 C C . ASP A 1 110 ? -16.542 -11.707 19.130 1.00 83.44 110 ASP A C 1
ATOM 901 O O . ASP A 1 110 ? -17.228 -11.166 19.994 1.00 83.44 110 ASP A O 1
ATOM 905 N N . MET A 1 111 ? -15.382 -12.303 19.438 1.00 79.56 111 MET A N 1
ATOM 906 C CA . MET A 1 111 ? -14.837 -12.373 20.797 1.00 79.56 111 MET A CA 1
ATOM 907 C C . MET A 1 111 ? -13.309 -12.400 20.799 1.00 79.56 111 MET A C 1
ATOM 909 O O . MET A 1 111 ? -12.672 -13.091 20.002 1.00 79.56 111 MET A O 1
ATOM 913 N N . VAL A 1 112 ? -12.709 -11.709 21.768 1.00 82.06 112 VAL A N 1
ATOM 914 C CA . VAL A 1 112 ? -11.267 -11.774 22.030 1.00 82.06 112 VAL A CA 1
ATOM 915 C C . VAL A 1 112 ? -11.020 -12.777 23.152 1.00 82.06 112 VAL A C 1
ATOM 917 O O . VAL A 1 112 ? -11.361 -12.530 24.307 1.00 82.06 112 VAL A O 1
ATOM 920 N N . LEU A 1 113 ? -10.421 -13.921 22.818 1.00 79.62 113 LEU A N 1
ATOM 921 C CA . LEU A 1 113 ? -10.122 -14.983 23.777 1.00 79.62 113 LEU A CA 1
ATOM 922 C C . LEU A 1 113 ? -8.615 -15.174 23.937 1.00 79.62 113 LEU A C 1
ATOM 924 O O . LEU A 1 113 ? -7.850 -15.157 22.972 1.00 79.62 113 LEU A O 1
ATOM 928 N N . GLN A 1 114 ? -8.184 -15.440 25.168 1.00 75.88 114 GLN A N 1
ATOM 929 C CA . GLN A 1 114 ? -6.835 -15.927 25.422 1.00 75.88 114 GLN A CA 1
ATOM 930 C C . GLN A 1 114 ? -6.795 -17.439 25.195 1.00 75.88 114 GLN A C 1
ATOM 932 O O . GLN A 1 114 ? -7.561 -18.199 25.792 1.00 75.88 114 GLN A O 1
ATOM 937 N N . ARG A 1 115 ? -5.882 -17.895 24.333 1.00 74.06 115 ARG A N 1
ATOM 938 C CA . ARG A 1 115 ? -5.640 -19.327 24.138 1.00 74.06 115 ARG A CA 1
ATOM 939 C C . ARG A 1 115 ? -5.121 -19.923 25.450 1.00 74.06 115 ARG A C 1
ATOM 941 O O . ARG A 1 115 ? -3.977 -19.673 25.815 1.00 74.06 115 ARG A O 1
ATOM 948 N N . ARG A 1 116 ? -5.928 -20.742 26.133 1.00 64.56 116 ARG A N 1
ATOM 949 C CA . ARG A 1 116 ? -5.440 -21.590 27.230 1.00 64.56 116 ARG A CA 1
ATOM 950 C C . ARG A 1 116 ? -4.613 -22.726 26.638 1.00 64.56 116 ARG A C 1
ATOM 952 O O . ARG A 1 116 ? -5.160 -23.701 26.127 1.00 64.56 116 ARG A O 1
ATOM 959 N N . THR A 1 117 ? -3.294 -22.598 26.670 1.00 54.00 117 THR A N 1
ATOM 960 C CA . THR A 1 117 ? -2.398 -23.746 26.526 1.00 54.00 117 THR A CA 1
ATOM 961 C C . THR A 1 117 ? -2.622 -24.645 27.734 1.00 54.00 117 THR A C 1
ATOM 963 O O . THR A 1 117 ? -2.402 -24.212 28.860 1.00 54.00 117 THR A O 1
ATOM 966 N N . LYS A 1 118 ? -3.095 -25.879 27.519 1.00 51.81 118 LYS A N 1
ATOM 967 C CA . LYS A 1 118 ? -3.020 -26.914 28.555 1.00 51.81 118 LYS A CA 1
ATOM 968 C C . LYS A 1 118 ? -1.539 -27.089 28.891 1.00 51.81 118 LYS A C 1
ATOM 970 O O . LYS A 1 118 ? -0.797 -27.603 28.057 1.00 51.81 118 LYS A O 1
ATOM 975 N N . THR A 1 119 ? -1.104 -26.645 30.063 1.00 50.97 119 THR A N 1
ATOM 976 C CA . THR A 1 119 ? 0.059 -27.257 30.698 1.00 50.97 119 THR A CA 1
ATOM 977 C C . THR A 1 119 ? -0.329 -28.708 30.960 1.00 50.97 119 THR A C 1
ATOM 979 O O . THR A 1 119 ? -1.376 -28.992 31.537 1.00 50.97 119 THR A O 1
ATOM 982 N N . LEU A 1 120 ? 0.433 -29.637 30.386 1.00 53.00 120 LEU A N 1
ATOM 983 C CA . LEU A 1 120 ? 0.398 -31.021 30.832 1.00 53.00 120 LEU A CA 1
ATOM 984 C C . LEU A 1 120 ? 1.097 -31.011 32.186 1.00 53.00 120 LEU A C 1
ATOM 986 O O . LEU A 1 120 ? 2.323 -30.960 32.239 1.00 53.00 120 LEU A O 1
ATOM 990 N N . ASP A 1 121 ? 0.306 -30.957 33.249 1.00 48.25 121 ASP A N 1
ATOM 991 C CA . ASP A 1 121 ? 0.796 -31.142 34.605 1.00 48.25 121 ASP A CA 1
ATOM 992 C C . ASP A 1 121 ? 1.165 -32.633 34.735 1.00 48.25 121 ASP A C 1
ATOM 994 O O . ASP A 1 121 ? 0.286 -33.501 34.738 1.00 48.25 121 ASP A O 1
ATOM 998 N N . VAL A 1 122 ? 2.472 -32.915 34.721 1.00 45.91 122 VAL A N 1
ATOM 999 C CA . VAL A 1 122 ? 3.088 -34.200 35.097 1.00 45.91 122 VAL A CA 1
ATOM 1000 C C . VAL A 1 122 ? 3.659 -34.048 36.495 1.00 45.91 122 VAL A C 1
ATOM 1002 O O . VAL A 1 122 ? 4.317 -33.008 36.730 1.00 45.91 122 VAL A O 1
#

Foldseek 3Di:
DADADDPDADDDDDAACCVVCVVVVHDDDDDDDDDLPCVCCSNVHRDGDVSVVVVVCVVRVVVRQVVQVVLCVVQVADRCLSVCCVVCVVVVCVVPVRNVVVCCVRSVDVDDDDDDDPDPDD

Radius of gyration: 22.37 Å; chains: 1; bounding box: 52×42×64 Å

Secondary structure (DSSP, 8-state):
-------PPP-------HHHHHHTT--------STT--TTHHHH-SS--HHHHHHHHHHHHHHHHHHHHHHHHTTTPPTTHHHHHHHHHHHHHHH-S-HHHHHHHTTS-S------------

Sequence (122 aa):
MNMVVQCCWILKKREFYKDLYEKINLNYNVFVAGDFKSGPEPYTRNSMSEEDKLAWSEFADPLWNKMKEMMEAGRDLQQGTIQEYGDTLWERSLNNPEPAKIALELGMVDMVLQRRTKTLDV

pLDDT: mean 79.16, std 11.09, range [42.59, 92.06]